Protein AF-A0A966KD17-F1 (afdb_monomer_lite)

Foldseek 3Di:
DCDDDPPDKDKDKDWDDDPNDIDIFIAIGNDNVRRNVNSVVRRVVVVD

Structure (mmCIF, N/CA/C/O backbone):
data_AF-A0A966KD17-F1
#
_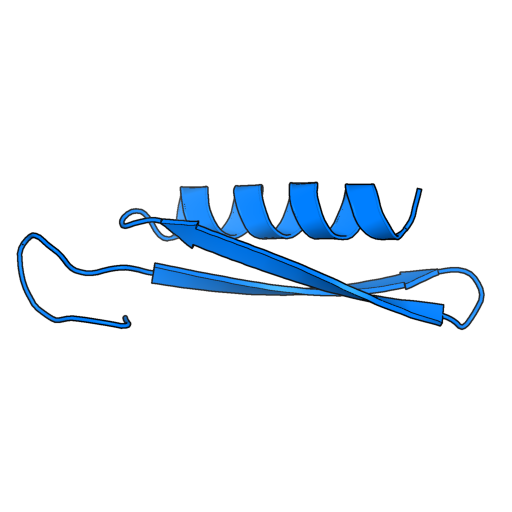entry.id   AF-A0A966KD17-F1
#
loop_
_atom_site.group_PDB
_atom_site.id
_atom_site.type_symbol
_atom_site.label_atom_id
_atom_site.label_alt_id
_atom_site.label_comp_id
_atom_site.label_asym_id
_atom_site.label_entity_id
_atom_site.label_seq_id
_atom_site.pdbx_PDB_ins_code
_atom_site.Cartn_x
_atom_site.Cartn_y
_atom_site.Cartn_z
_atom_site.occupancy
_atom_site.B_iso_or_equiv
_atom_site.auth_seq_id
_atom_site.auth_comp_id
_atom_site.auth_asym_id
_atom_site.auth_atom_id
_atom_site.pdbx_PDB_model_num
ATOM 1 N N . ALA A 1 1 ? 6.892 -7.424 -7.102 1.00 54.56 1 ALA A N 1
ATOM 2 C CA . ALA A 1 1 ? 6.906 -6.665 -8.369 1.00 54.56 1 ALA A CA 1
ATOM 3 C C . ALA A 1 1 ? 5.872 -7.286 -9.296 1.00 54.56 1 ALA A C 1
ATOM 5 O O . ALA A 1 1 ? 5.786 -8.506 -9.323 1.00 54.56 1 ALA A O 1
ATOM 6 N N . ILE A 1 2 ? 5.066 -6.473 -9.982 1.00 58.56 2 ILE A N 1
ATOM 7 C CA . ILE A 1 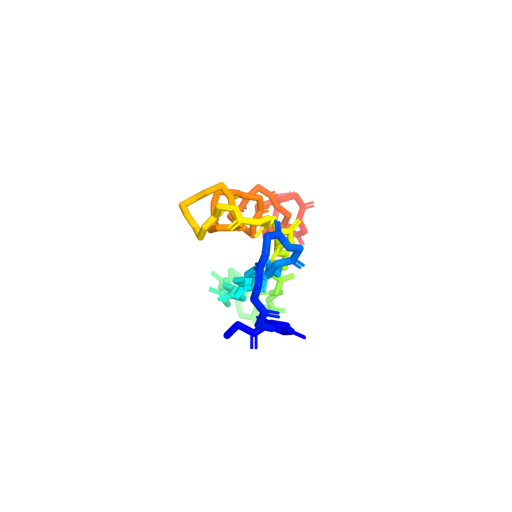2 ? 4.000 -6.930 -10.897 1.00 58.56 2 ILE A CA 1
ATOM 8 C C . ILE A 1 2 ? 4.541 -7.190 -12.324 1.00 58.56 2 ILE A C 1
ATOM 10 O O . ILE A 1 2 ? 3.814 -7.643 -13.196 1.00 58.56 2 ILE A O 1
ATOM 14 N N . SER A 1 3 ? 5.838 -6.987 -12.576 1.00 52.91 3 SER A N 1
ATOM 15 C CA . SER A 1 3 ? 6.505 -7.353 -13.835 1.00 52.91 3 SER A CA 1
ATOM 16 C C . SER A 1 3 ? 8.031 -7.435 -13.629 1.00 52.91 3 SER A C 1
ATOM 18 O O . SER A 1 3 ? 8.535 -6.910 -12.631 1.00 52.91 3 SER A O 1
ATOM 20 N N . SER A 1 4 ? 8.762 -8.101 -14.532 1.00 53.84 4 SER A N 1
ATOM 21 C CA . SER A 1 4 ? 10.234 -8.180 -14.556 1.00 53.84 4 SER A CA 1
ATOM 22 C C . SER A 1 4 ? 10.800 -7.424 -15.761 1.00 53.84 4 SER A C 1
ATOM 24 O O . SER A 1 4 ? 10.365 -7.670 -16.883 1.00 53.84 4 SER A O 1
ATOM 26 N N . GLY A 1 5 ? 11.799 -6.564 -15.549 1.00 63.81 5 GLY A N 1
ATOM 27 C CA . GLY A 1 5 ? 12.420 -5.746 -16.602 1.00 63.81 5 GLY A CA 1
ATOM 28 C C . GLY A 1 5 ? 12.197 -4.247 -16.388 1.00 63.81 5 GLY A C 1
ATOM 29 O O . GLY A 1 5 ? 11.688 -3.840 -15.347 1.00 63.81 5 GLY A O 1
ATOM 30 N N . SER A 1 6 ? 12.585 -3.419 -17.360 1.00 65.00 6 SER A N 1
ATOM 31 C CA . SER A 1 6 ? 12.497 -1.946 -17.312 1.00 65.00 6 SER A CA 1
ATOM 32 C C . SER A 1 6 ? 11.087 -1.385 -17.065 1.00 65.00 6 SER A C 1
ATOM 34 O O . SER A 1 6 ? 10.975 -0.235 -16.654 1.00 65.00 6 SER A O 1
ATOM 36 N N . ASP A 1 7 ? 10.043 -2.205 -17.235 1.00 70.12 7 ASP A N 1
ATOM 37 C CA . ASP A 1 7 ? 8.634 -1.872 -16.967 1.00 70.12 7 ASP A CA 1
ATOM 38 C C . ASP A 1 7 ? 8.095 -2.513 -15.672 1.00 70.12 7 ASP A C 1
ATOM 40 O O . ASP A 1 7 ? 6.886 -2.692 -15.494 1.00 70.12 7 ASP A O 1
ATOM 44 N N . ALA A 1 8 ? 8.981 -2.907 -14.752 1.00 82.75 8 ALA A N 1
ATOM 45 C CA . ALA A 1 8 ? 8.583 -3.444 -13.458 1.00 82.75 8 ALA A CA 1
ATOM 46 C C . ALA A 1 8 ? 7.765 -2.410 -12.669 1.00 82.75 8 ALA A C 1
ATOM 48 O O . ALA A 1 8 ? 8.247 -1.332 -12.336 1.00 82.75 8 ALA A O 1
ATOM 49 N N . GLN A 1 9 ? 6.526 -2.767 -12.334 1.00 86.81 9 GLN A N 1
ATOM 50 C CA . GLN A 1 9 ? 5.650 -1.978 -11.468 1.00 86.81 9 GLN A CA 1
ATOM 51 C C . GLN A 1 9 ? 5.740 -2.504 -10.027 1.00 86.81 9 GLN A C 1
ATOM 53 O O . GLN A 1 9 ? 5.713 -3.722 -9.791 1.00 86.81 9 GLN A O 1
ATOM 58 N N . ALA A 1 10 ? 5.824 -1.603 -9.051 1.00 92.00 10 ALA A N 1
ATOM 59 C CA . ALA A 1 10 ? 5.626 -1.909 -7.642 1.00 92.00 10 ALA A CA 1
ATOM 60 C C . ALA A 1 10 ? 4.216 -1.482 -7.222 1.00 92.00 10 ALA A C 1
ATOM 62 O O . ALA A 1 10 ? 3.702 -0.458 -7.664 1.00 92.00 10 ALA A O 1
ATOM 63 N N . ALA A 1 11 ? 3.601 -2.280 -6.357 1.00 95.12 11 ALA A N 1
ATOM 64 C CA . ALA A 1 11 ? 2.340 -1.945 -5.717 1.00 95.12 11 ALA A CA 1
ATOM 65 C C . ALA A 1 11 ? 2.563 -1.922 -4.207 1.00 95.12 11 ALA A C 1
ATOM 67 O O . ALA A 1 11 ? 3.218 -2.819 -3.670 1.00 95.12 11 ALA A O 1
ATOM 68 N N . ALA A 1 12 ? 2.021 -0.908 -3.543 1.00 97.06 12 ALA A N 1
ATOM 69 C CA . ALA A 1 12 ? 2.007 -0.796 -2.094 1.00 97.06 12 ALA A CA 1
ATOM 70 C C . ALA A 1 12 ? 0.562 -0.699 -1.606 1.00 97.06 12 ALA A C 1
ATOM 72 O O . ALA A 1 12 ? -0.266 -0.016 -2.211 1.00 97.06 12 ALA A O 1
ATOM 73 N N . TYR A 1 13 ? 0.283 -1.382 -0.501 1.00 97.06 13 TYR A N 1
ATOM 74 C CA . TYR A 1 13 ? -1.022 -1.427 0.147 1.00 97.06 13 TYR A CA 1
ATOM 75 C C . TYR A 1 13 ? -0.840 -0.997 1.597 1.00 97.06 13 TYR A C 1
ATOM 77 O O . TYR A 1 13 ? 0.084 -1.470 2.259 1.00 97.06 13 TYR A O 1
ATOM 85 N N . ILE A 1 14 ? -1.697 -0.101 2.079 1.00 96.31 14 ILE A N 1
ATOM 86 C CA . ILE A 1 14 ? -1.668 0.377 3.463 1.00 96.31 14 ILE A CA 1
ATOM 87 C C . ILE A 1 14 ? -3.062 0.254 4.053 1.00 96.31 14 ILE A C 1
ATOM 89 O O . ILE A 1 14 ? -4.027 0.770 3.488 1.00 96.31 14 ILE A O 1
ATOM 93 N N . GLU A 1 15 ? -3.140 -0.415 5.194 1.00 97.50 15 GLU A N 1
ATOM 94 C CA . GLU A 1 15 ? -4.327 -0.454 6.036 1.00 97.50 15 GLU A CA 1
ATOM 95 C C . GLU A 1 15 ? -4.295 0.729 7.005 1.00 97.50 15 GLU A C 1
ATOM 97 O O . GLU A 1 15 ? -3.261 1.029 7.603 1.00 97.50 15 GLU A O 1
ATOM 102 N N . LEU A 1 16 ? -5.426 1.414 7.144 1.00 95.75 16 LEU A N 1
ATOM 103 C CA . LEU A 1 16 ? -5.620 2.482 8.113 1.00 95.75 16 LEU A CA 1
ATOM 104 C C . LEU A 1 16 ? -6.900 2.214 8.898 1.00 95.75 16 LEU A C 1
ATOM 106 O O . LEU A 1 16 ? -7.932 1.880 8.313 1.00 95.75 16 LEU A O 1
ATOM 110 N N . GLU A 1 17 ? -6.840 2.424 10.206 1.00 96.25 17 GLU A N 1
ATOM 111 C CA . GLU A 1 17 ? -7.984 2.319 11.107 1.00 96.25 17 GLU A CA 1
ATOM 112 C C . GLU A 1 17 ? -8.245 3.674 11.772 1.00 96.25 17 GLU A C 1
ATOM 114 O O . GLU A 1 17 ? -7.323 4.329 12.26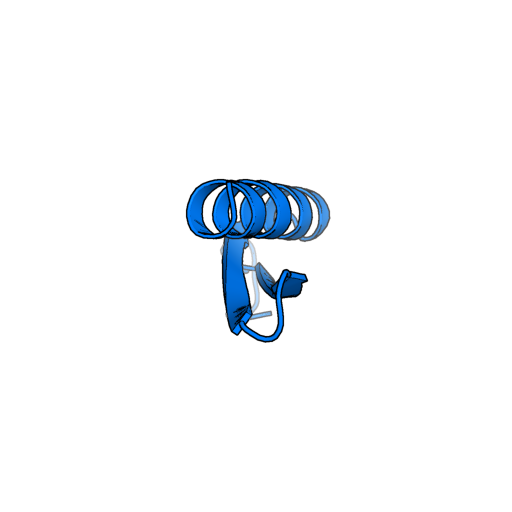3 1.00 96.25 17 GLU A O 1
ATOM 119 N N . LYS A 1 18 ? -9.510 4.103 11.775 1.00 94.19 18 LYS A N 1
ATOM 120 C CA . LYS A 1 18 ? -9.981 5.289 12.498 1.00 94.19 18 LYS A CA 1
ATOM 121 C C . LYS A 1 18 ? -11.433 5.077 12.902 1.00 94.19 18 LYS A C 1
ATOM 123 O O . LYS A 1 18 ? -12.239 4.646 12.082 1.00 94.19 18 LYS A O 1
ATOM 128 N N . ASP A 1 19 ? -11.760 5.375 14.157 1.00 95.00 19 ASP A N 1
ATOM 129 C CA . ASP A 1 19 ? -13.125 5.295 14.699 1.00 95.00 19 ASP A CA 1
ATOM 130 C C . ASP A 1 19 ? -13.811 3.933 14.446 1.00 95.00 19 ASP A C 1
ATOM 132 O O . ASP A 1 19 ? -14.995 3.859 14.116 1.00 95.00 19 ASP A O 1
ATOM 136 N N . GLY A 1 20 ? -13.048 2.837 14.549 1.00 95.06 20 GLY A N 1
ATOM 137 C CA . GLY A 1 20 ? -13.535 1.474 14.302 1.00 95.06 20 GLY A CA 1
ATOM 138 C C . GLY A 1 20 ? -13.819 1.148 12.830 1.00 95.06 20 GLY A C 1
ATOM 139 O O . GLY A 1 20 ? -14.422 0.117 12.537 1.00 95.06 20 GLY A O 1
ATOM 140 N N . GLN A 1 21 ? -13.412 2.010 11.894 1.00 93.31 21 GLN A N 1
ATOM 141 C CA . GLN A 1 21 ? -13.546 1.786 10.460 1.00 93.31 21 GLN A CA 1
ATOM 142 C C . GLN A 1 21 ? -12.180 1.579 9.809 1.00 93.31 21 GLN A C 1
ATOM 144 O O . GLN A 1 21 ? -11.308 2.448 9.856 1.00 93.31 21 GLN A O 1
ATOM 149 N N . THR A 1 22 ? -12.030 0.447 9.125 1.00 95.75 22 THR A N 1
ATOM 150 C CA . THR A 1 22 ? -10.844 0.146 8.321 1.00 95.75 22 THR A CA 1
ATOM 151 C C . THR A 1 22 ? -10.995 0.711 6.908 1.00 95.75 22 THR A C 1
ATOM 153 O O . THR A 1 22 ? -12.058 0.622 6.275 1.00 95.75 22 THR A O 1
ATOM 156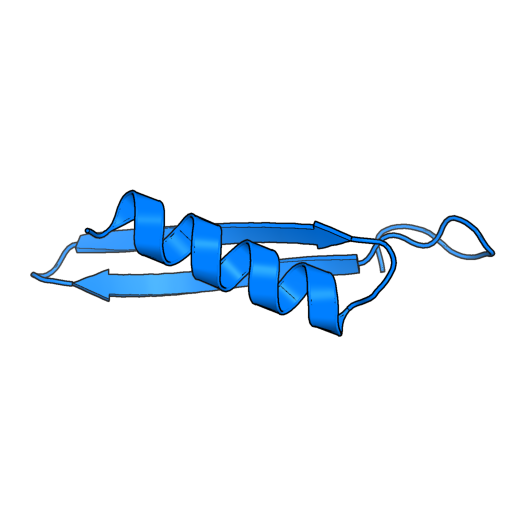 N N . ARG A 1 23 ? -9.920 1.306 6.390 1.00 96.56 23 ARG A N 1
ATOM 157 C CA . ARG A 1 23 ? -9.791 1.811 5.020 1.00 96.56 23 ARG A CA 1
ATOM 158 C C . ARG A 1 23 ? -8.448 1.391 4.438 1.00 96.56 23 ARG A C 1
ATOM 160 O O . ARG A 1 23 ? -7.483 1.180 5.161 1.00 96.56 23 ARG A O 1
ATOM 167 N N . TRP A 1 24 ? -8.400 1.303 3.112 1.00 97.44 24 TRP A N 1
ATOM 168 C CA . TRP A 1 24 ? -7.220 0.843 2.387 1.00 97.44 24 TRP A CA 1
ATOM 169 C C . TRP A 1 24 ? -6.724 1.881 1.384 1.00 9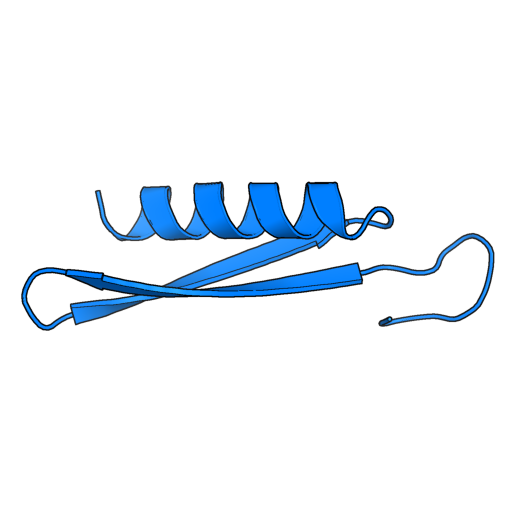7.44 24 TRP A C 1
ATOM 171 O O . TRP A 1 24 ? -7.470 2.340 0.507 1.00 97.44 24 TRP A O 1
ATOM 181 N N . GLY A 1 25 ? -5.443 2.208 1.499 1.00 97.75 25 GLY A N 1
ATOM 182 C CA . GLY A 1 25 ? -4.662 2.953 0.525 1.00 97.75 25 GLY A CA 1
ATOM 183 C C . GLY A 1 25 ? -3.947 2.016 -0.443 1.00 97.75 25 GLY A C 1
ATOM 184 O O . GLY A 1 25 ? -3.438 0.974 -0.032 1.00 97.75 25 GLY A O 1
ATOM 185 N N . VAL A 1 26 ? -3.909 2.378 -1.726 1.00 97.62 26 VAL A N 1
ATOM 186 C CA . VAL A 1 26 ? -3.195 1.622 -2.766 1.00 97.62 26 VAL A CA 1
ATOM 187 C C . VAL A 1 26 ? -2.407 2.601 -3.623 1.00 97.62 26 VAL A C 1
ATOM 189 O O . VAL A 1 26 ? -2.965 3.606 -4.058 1.00 97.62 26 VAL A O 1
ATOM 192 N N . GLY A 1 27 ? -1.132 2.302 -3.858 1.00 97.56 27 GLY A N 1
ATOM 193 C CA . GLY A 1 27 ? -0.252 3.055 -4.750 1.00 97.56 27 GLY A CA 1
ATOM 194 C C . GLY A 1 27 ? 0.444 2.125 -5.734 1.00 97.56 27 GLY A C 1
ATOM 195 O O . GLY A 1 27 ? 0.796 0.998 -5.373 1.00 97.56 27 GLY A O 1
ATOM 196 N N . ILE A 1 28 ? 0.613 2.575 -6.979 1.00 95.56 28 ILE A N 1
ATOM 197 C CA . ILE A 1 28 ? 1.171 1.772 -8.072 1.00 95.56 28 ILE A CA 1
ATOM 198 C C . ILE A 1 28 ? 2.188 2.628 -8.815 1.00 95.56 28 ILE A C 1
ATOM 200 O O . ILE A 1 28 ? 1.839 3.572 -9.518 1.00 95.56 28 ILE A O 1
ATOM 204 N N . ASN A 1 29 ? 3.460 2.274 -8.667 1.00 93.56 29 ASN A N 1
ATOM 205 C CA . ASN A 1 29 ? 4.559 3.030 -9.243 1.00 93.56 29 ASN A CA 1
ATOM 206 C C . ASN A 1 29 ? 5.745 2.103 -9.547 1.00 93.56 29 ASN A C 1
ATOM 208 O O . ASN A 1 29 ? 6.028 1.214 -8.745 1.00 93.56 29 ASN A O 1
ATOM 212 N N . PRO A 1 30 ? 6.508 2.309 -10.637 1.00 91.50 30 PRO A N 1
ATOM 213 C CA . PRO A 1 30 ? 7.761 1.581 -10.866 1.00 91.50 30 PRO A CA 1
ATOM 214 C C . PRO A 1 30 ? 8.780 1.714 -9.726 1.00 91.50 30 PRO A C 1
ATOM 216 O O . PRO A 1 30 ? 9.579 0.814 -9.478 1.00 91.50 30 PRO A O 1
ATOM 219 N N . ASN A 1 31 ? 8.750 2.836 -9.004 1.00 92.19 31 ASN A N 1
ATOM 220 C CA . ASN A 1 31 ? 9.560 3.050 -7.818 1.00 92.19 31 ASN A CA 1
ATOM 221 C C . ASN A 1 31 ? 8.777 2.651 -6.558 1.00 92.19 31 ASN A C 1
ATOM 223 O O . ASN A 1 31 ? 7.780 3.284 -6.211 1.00 92.19 31 ASN A O 1
ATOM 227 N N . THR A 1 32 ? 9.274 1.651 -5.827 1.00 92.81 32 THR A N 1
ATOM 228 C CA . THR A 1 32 ? 8.642 1.147 -4.596 1.00 92.81 32 THR A CA 1
ATOM 229 C C . THR A 1 32 ? 8.388 2.244 -3.561 1.00 92.81 32 THR A C 1
ATOM 231 O O . THR A 1 32 ? 7.314 2.286 -2.971 1.00 92.81 32 THR A O 1
ATOM 234 N N . THR A 1 33 ? 9.331 3.169 -3.364 1.00 95.69 33 THR A N 1
ATOM 235 C CA . THR A 1 33 ? 9.174 4.270 -2.404 1.00 95.69 33 THR A CA 1
ATOM 236 C C . THR A 1 33 ? 8.038 5.211 -2.807 1.00 95.69 33 THR A C 1
ATOM 238 O O . THR A 1 33 ? 7.247 5.618 -1.959 1.00 95.69 33 THR A O 1
ATOM 241 N N . ARG A 1 34 ? 7.909 5.531 -4.102 1.00 95.94 34 ARG A N 1
ATOM 242 C CA . ARG A 1 34 ? 6.788 6.337 -4.611 1.00 95.94 34 ARG A CA 1
ATOM 243 C C . ARG A 1 34 ? 5.452 5.608 -4.484 1.00 95.94 34 ARG A C 1
ATOM 245 O O . ARG A 1 34 ? 4.501 6.229 -4.025 1.00 95.94 34 ARG A O 1
ATOM 252 N N . ALA A 1 35 ? 5.398 4.310 -4.793 1.00 97.06 35 ALA A N 1
ATOM 253 C CA . ALA A 1 35 ? 4.190 3.502 -4.601 1.00 97.06 35 ALA A CA 1
ATOM 254 C C . ALA A 1 35 ? 3.727 3.540 -3.133 1.00 97.06 35 ALA A C 1
ATOM 256 O O . ALA A 1 35 ? 2.540 3.711 -2.864 1.00 97.06 35 ALA A O 1
ATOM 257 N N . SER A 1 36 ? 4.659 3.463 -2.175 1.00 97.25 36 SER A N 1
ATOM 258 C CA . SER A 1 36 ? 4.343 3.591 -0.747 1.00 97.25 36 SER A CA 1
ATOM 259 C C . SER A 1 36 ? 3.745 4.955 -0.396 1.00 97.25 36 SER A C 1
ATOM 261 O O . SER A 1 36 ? 2.725 5.009 0.284 1.00 97.25 36 SER A O 1
ATOM 263 N N . PHE A 1 37 ? 4.328 6.062 -0.874 1.00 97.88 37 PHE A N 1
ATOM 264 C CA . PHE A 1 37 ? 3.775 7.398 -0.617 1.00 97.88 37 PHE A CA 1
ATOM 265 C C . PHE A 1 37 ? 2.395 7.597 -1.250 1.00 97.88 37 PHE A C 1
ATOM 267 O O . PHE A 1 37 ? 1.505 8.143 -0.601 1.00 97.88 37 PHE A O 1
ATOM 274 N N . GLU A 1 38 ? 2.188 7.118 -2.477 1.00 97.81 38 GLU A N 1
ATOM 275 C CA . GLU A 1 38 ? 0.871 7.124 -3.121 1.00 97.81 38 GLU A CA 1
ATOM 276 C C . GLU A 1 38 ? -0.160 6.354 -2.283 1.00 97.81 38 GLU A C 1
ATOM 278 O O . GLU A 1 38 ? -1.250 6.868 -2.032 1.00 97.81 38 GLU A O 1
ATOM 283 N N . ALA A 1 39 ? 0.198 5.170 -1.770 1.00 98.12 39 ALA A N 1
ATOM 284 C CA . ALA A 1 39 ? -0.678 4.385 -0.905 1.00 98.12 39 ALA A CA 1
ATOM 285 C C . ALA A 1 39 ? -1.048 5.138 0.384 1.00 98.12 39 ALA A C 1
ATOM 287 O O . ALA A 1 39 ? -2.214 5.116 0.777 1.00 98.12 39 ALA A O 1
ATOM 288 N N . ILE A 1 40 ? -0.103 5.857 1.009 1.00 97.12 40 ILE A N 1
ATOM 289 C CA . ILE A 1 40 ? -0.377 6.695 2.193 1.00 97.12 40 ILE A CA 1
ATOM 290 C C . ILE A 1 40 ? -1.379 7.795 1.841 1.00 97.12 40 ILE A C 1
ATOM 292 O O . ILE A 1 40 ? -2.382 7.952 2.533 1.00 97.12 40 ILE A O 1
ATOM 296 N N . ILE A 1 41 ? -1.135 8.538 0.758 1.00 97.44 41 ILE A N 1
ATOM 297 C CA . ILE A 1 41 ? -1.988 9.659 0.337 1.00 97.44 41 ILE A CA 1
ATOM 298 C C . ILE A 1 41 ? -3.412 9.173 0.039 1.00 97.44 41 ILE A C 1
ATOM 300 O O . ILE A 1 41 ? -4.376 9.780 0.502 1.00 97.44 41 ILE A O 1
ATOM 304 N N . VAL A 1 42 ? -3.552 8.058 -0.686 1.00 97.88 42 VAL A N 1
ATOM 305 C CA . VAL A 1 42 ? -4.855 7.447 -1.000 1.00 97.88 42 VAL A CA 1
ATOM 306 C C . VAL A 1 42 ? -5.548 6.917 0.255 1.00 97.88 42 VAL A C 1
ATOM 308 O O . VAL A 1 42 ? -6.769 6.980 0.359 1.00 97.88 42 VAL A O 1
ATOM 311 N N . GLY A 1 43 ? -4.798 6.368 1.209 1.00 97.19 43 GLY A N 1
ATOM 312 C CA . GLY A 1 43 ? -5.358 5.942 2.487 1.00 97.19 43 GLY A CA 1
ATOM 313 C C . GLY A 1 43 ? -5.895 7.132 3.287 1.00 97.19 43 GLY A C 1
ATOM 314 O O . GLY A 1 43 ? -7.038 7.102 3.741 1.00 97.19 43 GLY A O 1
ATOM 315 N N . LEU A 1 44 ? -5.101 8.200 3.401 1.00 96.31 44 LEU A N 1
ATOM 316 C CA . LEU A 1 44 ? -5.480 9.420 4.112 1.00 96.31 44 LEU A CA 1
ATOM 317 C C . LEU A 1 44 ? -6.697 10.103 3.476 1.00 96.31 44 LEU A C 1
ATOM 319 O O . LEU A 1 44 ? -7.595 10.526 4.196 1.00 96.31 44 LEU A O 1
ATOM 323 N N . SER A 1 45 ? -6.789 10.149 2.143 1.00 95.62 45 SER A N 1
ATOM 324 C CA . SER A 1 45 ? -7.949 10.740 1.458 1.00 95.62 45 SER A CA 1
ATOM 325 C C . SER A 1 45 ? -9.254 9.957 1.641 1.00 95.62 45 SER A C 1
ATOM 327 O O . SER A 1 45 ? -10.325 10.501 1.395 1.00 95.62 45 SER A O 1
ATOM 329 N N . LYS A 1 46 ? -9.186 8.689 2.064 1.00 93.25 46 LYS A N 1
ATOM 330 C CA . LYS A 1 46 ? -10.358 7.840 2.341 1.00 93.25 46 LYS A CA 1
ATOM 331 C C . LYS A 1 46 ? -10.788 7.843 3.812 1.00 93.25 46 LYS A C 1
ATOM 333 O O . LYS A 1 46 ? -11.819 7.241 4.122 1.00 93.25 46 LYS A O 1
ATOM 338 N N . ILE A 1 47 ? -9.982 8.425 4.704 1.00 91.25 47 ILE A N 1
ATOM 339 C CA . ILE A 1 47 ? -10.172 8.371 6.165 1.00 91.25 47 ILE A CA 1
ATOM 340 C C . ILE A 1 47 ? -10.339 9.755 6.821 1.00 91.25 47 ILE A C 1
ATOM 342 O O . ILE A 1 47 ? -10.828 9.852 7.955 1.00 91.25 47 ILE A O 1
ATOM 346 N N . LEU A 1 48 ? -9.909 10.814 6.130 1.00 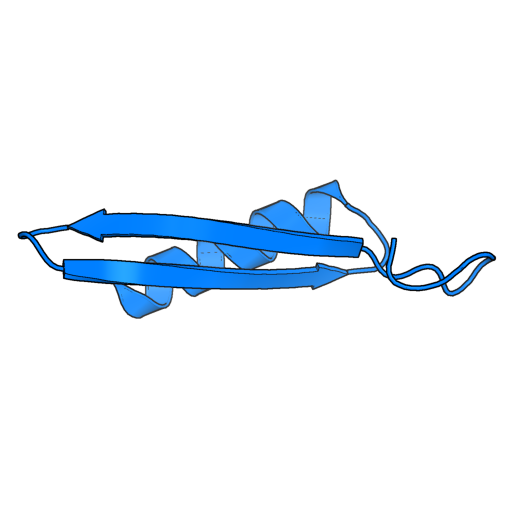88.31 48 LEU A N 1
ATOM 347 C CA . LEU A 1 48 ? -10.191 12.214 6.456 1.00 88.31 48 LEU A CA 1
ATOM 348 C C . LEU A 1 48 ? -11.543 12.626 5.874 1.00 88.31 48 LEU A C 1
ATOM 350 O O . LEU A 1 48 ? -12.286 13.284 6.633 1.00 88.31 48 LEU A O 1
#

Secondary structure (DSSP, 8-state):
--SSSTTPPEEEEEEEEETTEEEEEEEEESSHHHHHHHHHHHHHHTT-

Sequence (48 aa):
AISSGSDAQAAAYIELEKDGQTRWGVGINPNTTRASFEAIIVGLSKIL

Radius of gyration: 12.15 Å; chains: 1; bounding box: 26×20×32 Å

pLDDT: mean 89.9, std 12.99, range [52.91, 98.12]